Protein AF-A0A1S3KDK9-F1 (afdb_monomer)

Radius of gyration: 18.43 Å; Cα contacts (8 Å, |Δi|>4): 52; chains: 1; bounding box: 44×26×46 Å

Secondary structure (DSSP, 8-state):
--HHHHHHHHTTS-SS----SSHHHHHHHHHHHHS---HHHHHHHHHHHHHHHHHHHHHHHHHHHHHHHHHHHHHHTPPPPHHHHHHHHHHHHHHHHHHHHHHHHHHHHHHHHHT-

InterPro domains:
  IPR010483 Alpha-2-macroglobulin RAP, C-terminal [PF06401] (2-116)
  IPR036744 RAP domain superfamily [G3DSA:1.20.81.10] (17-116)
  IPR036744 RAP domain superfamily [SSF47045] (17-111)
  IPR038003 Alpha-2-macroglobulin receptor-associated protein [PTHR16560] (2-115)

Structure (mmCIF, N/CA/C/O backbone):
data_AF-A0A1S3KDK9-F1
#
_entry.id   AF-A0A1S3KDK9-F1
#
loop_
_atom_site.group_PDB
_atom_site.id
_atom_site.type_symbol
_atom_site.label_atom_id
_atom_site.label_alt_id
_atom_site.label_comp_id
_atom_site.label_asym_id
_atom_site.label_entity_id
_atom_site.label_seq_id
_atom_site.pdbx_PDB_ins_code
_atom_site.Cartn_x
_atom_site.Cartn_y
_atom_site.Cartn_z
_atom_site.occupancy
_atom_site.B_iso_or_equiv
_atom_site.auth_seq_id
_atom_site.auth_comp_id
_atom_site.auth_asym_id
_atom_site.auth_atom_id
_atom_site.pdbx_PDB_model_num
ATOM 1 N N . MET A 1 1 ? -19.703 -9.292 -15.928 1.00 48.03 1 MET A N 1
ATOM 2 C CA . MET A 1 1 ? -18.473 -8.524 -16.222 1.00 48.03 1 MET A CA 1
ATOM 3 C C . MET A 1 1 ? -18.891 -7.092 -15.991 1.00 48.03 1 MET A C 1
ATOM 5 O O . MET A 1 1 ? -19.430 -6.489 -16.900 1.00 48.03 1 MET A O 1
ATOM 9 N N . ASP A 1 2 ? -18.791 -6.595 -14.761 1.00 46.56 2 ASP A N 1
ATOM 10 C CA . ASP A 1 2 ? -19.450 -5.331 -14.393 1.00 46.56 2 ASP A CA 1
ATOM 11 C C . ASP A 1 2 ? -18.479 -4.420 -13.635 1.00 46.56 2 ASP A C 1
ATOM 13 O O . ASP A 1 2 ? -18.833 -3.769 -12.658 1.00 46.56 2 ASP A O 1
ATOM 17 N N . TYR A 1 3 ? -17.230 -4.369 -14.103 1.00 46.38 3 TYR A N 1
ATOM 18 C CA . TYR A 1 3 ? -16.252 -3.378 -13.644 1.00 46.38 3 TYR A CA 1
ATOM 19 C C . TYR A 1 3 ? -16.609 -1.959 -14.126 1.00 46.38 3 TYR A C 1
ATOM 21 O O . TYR A 1 3 ? -16.249 -0.983 -13.480 1.00 46.38 3 TYR A O 1
ATOM 29 N N . GLU A 1 4 ? -17.401 -1.839 -15.197 1.00 50.84 4 GLU A N 1
ATOM 30 C CA . GLU A 1 4 ? -17.838 -0.552 -15.763 1.00 50.84 4 GLU A CA 1
ATOM 31 C C . GLU A 1 4 ? -18.883 0.164 -14.886 1.00 50.84 4 GLU A C 1
ATOM 33 O O . GLU A 1 4 ? -18.943 1.392 -14.845 1.00 50.84 4 GLU A O 1
ATOM 38 N N . ARG A 1 5 ? -19.685 -0.588 -14.115 1.00 53.75 5 ARG A N 1
ATOM 39 C CA . ARG A 1 5 ? -20.649 -0.008 -13.161 1.00 53.75 5 ARG A CA 1
ATOM 40 C C . ARG A 1 5 ? -19.967 0.618 -11.948 1.00 53.75 5 ARG A C 1
ATOM 42 O O . ARG A 1 5 ? -20.456 1.623 -11.432 1.00 53.75 5 ARG A O 1
ATOM 49 N N . LEU A 1 6 ? -18.842 0.044 -11.523 1.00 50.72 6 LEU A N 1
ATOM 50 C CA . LEU A 1 6 ? -18.048 0.566 -10.413 1.00 50.72 6 LEU A CA 1
ATOM 51 C C . LEU A 1 6 ? -17.399 1.909 -10.790 1.00 50.72 6 LEU A C 1
ATOM 53 O O . LEU A 1 6 ? -17.361 2.834 -9.982 1.00 50.72 6 LEU A O 1
ATOM 57 N N . GLU A 1 7 ? -16.994 2.054 -12.055 1.00 53.84 7 GLU A N 1
ATOM 58 C CA . GLU A 1 7 ? -16.401 3.286 -12.584 1.00 53.84 7 GLU A CA 1
ATOM 59 C C . GLU A 1 7 ? -17.423 4.434 -12.702 1.00 53.84 7 GLU A C 1
ATOM 61 O O . GLU A 1 7 ? -17.098 5.600 -12.471 1.00 53.84 7 GLU A O 1
ATOM 66 N N . PHE A 1 8 ? -18.693 4.120 -12.984 1.00 50.25 8 PHE A N 1
ATOM 67 C CA . PHE A 1 8 ? -19.753 5.128 -13.089 1.00 50.25 8 PHE A CA 1
ATOM 68 C C . PHE A 1 8 ? -20.239 5.645 -11.724 1.00 50.25 8 PHE A C 1
ATOM 70 O O . PHE A 1 8 ? -20.573 6.824 -11.596 1.00 50.25 8 PHE A O 1
ATOM 77 N N . LEU A 1 9 ? -20.242 4.798 -10.687 1.00 48.16 9 LEU A N 1
ATOM 78 C CA . LEU A 1 9 ? -20.563 5.219 -9.317 1.00 48.16 9 LEU A CA 1
ATOM 79 C C . LEU A 1 9 ? -19.449 6.075 -8.701 1.00 48.16 9 LEU A C 1
ATOM 81 O O . LEU A 1 9 ? -19.751 7.057 -8.022 1.00 48.16 9 LEU A O 1
ATOM 85 N N . ALA A 1 10 ? -18.182 5.782 -9.012 1.00 49.75 10 ALA A N 1
ATOM 86 C CA . ALA A 1 10 ? -17.051 6.619 -8.608 1.00 49.75 10 ALA A CA 1
ATOM 87 C C . ALA A 1 10 ? -17.132 8.040 -9.198 1.00 49.75 10 ALA A C 1
ATOM 89 O O . ALA A 1 10 ? -16.717 9.009 -8.568 1.00 49.75 10 ALA A O 1
ATOM 90 N N . LYS A 1 11 ? -17.727 8.188 -10.388 1.00 52.97 11 LYS A N 1
ATOM 91 C CA . LYS A 1 11 ? -17.841 9.469 -11.101 1.00 52.97 11 LYS A CA 1
ATOM 92 C C . LYS A 1 11 ? -18.972 10.380 -10.605 1.00 52.97 11 LYS A C 1
ATOM 94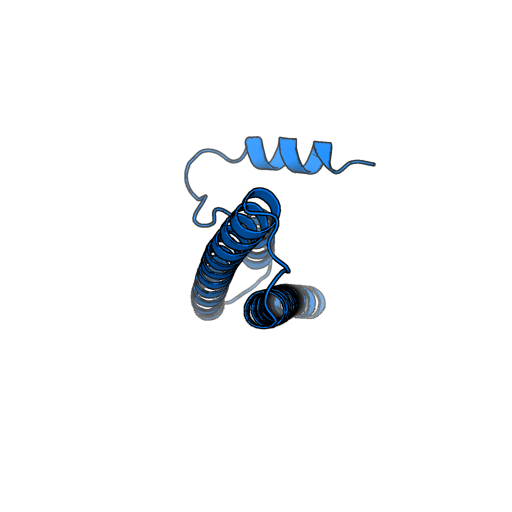 O O . LYS A 1 11 ? -19.118 11.487 -11.118 1.00 52.97 11 LYS A O 1
ATOM 99 N N . LYS A 1 12 ? -19.783 9.930 -9.637 1.00 45.16 12 LYS A N 1
ATOM 100 C CA . LYS A 1 12 ? -20.945 10.667 -9.108 1.00 45.16 12 LYS A CA 1
ATOM 101 C C . LYS A 1 12 ? -20.866 10.918 -7.597 1.00 45.16 12 LYS A C 1
ATOM 103 O O . LYS A 1 12 ? -21.900 11.062 -6.948 1.00 45.16 12 LYS A O 1
ATOM 108 N N . VAL A 1 13 ? -19.661 10.984 -7.036 1.00 49.81 13 VAL A N 1
ATOM 109 C CA . VAL A 1 13 ? -19.455 11.561 -5.702 1.00 49.81 13 VAL A CA 1
ATOM 110 C C . VAL A 1 13 ? -19.134 13.044 -5.903 1.00 49.81 13 VAL A C 1
ATOM 112 O O . VAL A 1 13 ? -18.182 13.347 -6.623 1.00 49.81 13 VAL A O 1
ATOM 115 N N . PRO A 1 14 ? -19.949 13.974 -5.373 1.00 46.44 14 PRO A N 1
ATOM 116 C CA . PRO A 1 14 ? -19.694 15.397 -5.525 1.00 46.44 14 PRO A CA 1
ATOM 117 C C . PRO A 1 14 ? -18.327 15.748 -4.934 1.00 46.44 14 PRO A C 1
ATOM 119 O O . PRO A 1 14 ? -18.019 15.418 -3.790 1.00 46.44 14 PRO A O 1
ATOM 122 N N . ASP A 1 15 ? -17.532 16.385 -5.786 1.00 47.00 15 ASP A N 1
ATOM 123 C CA . ASP A 1 15 ? -16.356 17.209 -5.524 1.00 47.00 15 ASP A CA 1
ATOM 124 C C . ASP A 1 15 ? -16.309 17.717 -4.065 1.00 47.00 15 ASP A C 1
ATOM 126 O O . ASP A 1 15 ? -17.066 18.607 -3.677 1.00 47.00 15 ASP A O 1
ATOM 130 N N . GLY A 1 16 ? -15.485 17.085 -3.221 1.00 44.31 16 GLY A N 1
ATOM 131 C CA . GLY A 1 16 ? -15.371 17.467 -1.807 1.00 44.31 16 GLY A CA 1
ATOM 132 C C . GLY A 1 16 ? -14.514 16.564 -0.913 1.00 44.31 16 GLY A C 1
ATOM 133 O O . GLY A 1 16 ? -13.928 17.056 0.045 1.00 44.31 16 GLY A O 1
ATOM 134 N N . GLU A 1 17 ? -14.368 15.269 -1.215 1.00 47.12 17 GLU A N 1
ATOM 135 C CA . GLU A 1 17 ? -13.587 14.341 -0.370 1.00 47.12 17 GLU A CA 1
ATOM 136 C C . GLU A 1 17 ? -12.743 13.329 -1.173 1.00 47.12 17 GLU A C 1
ATOM 138 O O . GLU A 1 17 ? -12.469 12.233 -0.687 1.00 47.12 17 GLU A O 1
ATOM 143 N N . THR A 1 18 ? -12.248 13.654 -2.375 1.00 48.84 18 THR A N 1
ATOM 144 C CA . THR A 1 18 ? -11.199 12.817 -2.996 1.00 48.84 18 THR A CA 1
ATOM 145 C C . THR A 1 18 ? -9.862 13.068 -2.287 1.00 48.84 18 THR A C 1
ATOM 147 O O . THR A 1 18 ? -8.920 13.606 -2.865 1.00 48.84 18 THR A O 1
ATOM 150 N N . LYS A 1 19 ? -9.778 12.717 -0.995 1.00 56.53 19 LYS A N 1
ATOM 151 C CA . LYS A 1 19 ? -8.525 12.711 -0.224 1.00 56.53 19 LYS A CA 1
ATOM 152 C C . LYS A 1 19 ? -7.519 11.716 -0.807 1.00 56.53 19 LYS A C 1
ATOM 154 O O . LYS A 1 19 ? -6.330 11.856 -0.540 1.00 56.53 19 LYS A O 1
ATOM 159 N N . PHE A 1 20 ? -8.000 10.751 -1.597 1.00 63.59 20 PHE A N 1
ATOM 160 C CA . PHE A 1 20 ? -7.197 9.699 -2.197 1.00 63.59 20 PHE A CA 1
ATOM 161 C C . PHE A 1 20 ? -7.394 9.625 -3.716 1.00 63.59 20 PHE A C 1
ATOM 163 O O . PHE A 1 20 ? -8.518 9.700 -4.211 1.00 63.59 20 PHE A O 1
ATOM 170 N N . THR A 1 21 ? -6.290 9.464 -4.446 1.00 64.88 21 THR A N 1
ATOM 171 C CA . THR A 1 21 ? -6.238 9.340 -5.915 1.00 64.88 21 THR A CA 1
ATOM 172 C C . THR A 1 21 ? -6.554 7.913 -6.368 1.00 64.88 21 THR A C 1
ATOM 174 O O . THR A 1 21 ? -7.030 7.701 -7.480 1.00 64.88 21 THR A O 1
ATOM 177 N N . GLU A 1 22 ? -6.297 6.924 -5.508 1.00 71.12 22 GLU A N 1
ATOM 178 C CA . GLU A 1 22 ? -6.528 5.516 -5.824 1.00 71.12 22 GLU A CA 1
ATOM 179 C C . GLU A 1 22 ? -7.944 5.067 -5.430 1.00 71.12 22 GLU A C 1
ATOM 181 O O . GLU A 1 22 ? -8.296 5.110 -4.245 1.00 71.12 22 GLU A O 1
ATOM 186 N N . PRO A 1 23 ? -8.750 4.554 -6.382 1.00 73.88 23 PRO A N 1
ATOM 187 C CA . PRO A 1 23 ? -10.150 4.205 -6.139 1.00 73.88 23 PRO A CA 1
ATOM 188 C C . PRO A 1 23 ? -10.310 3.122 -5.065 1.00 73.88 23 PRO A C 1
ATOM 190 O O . PRO A 1 23 ? -11.268 3.149 -4.301 1.00 73.88 23 PRO A O 1
ATOM 193 N N . LYS A 1 24 ? -9.336 2.211 -4.936 1.00 72.69 24 LYS A N 1
ATOM 194 C CA . LYS A 1 24 ? -9.338 1.164 -3.899 1.00 72.69 24 LYS A CA 1
ATOM 195 C C . LYS A 1 24 ? -9.138 1.715 -2.487 1.00 72.69 24 LYS A C 1
ATOM 197 O O . LYS A 1 24 ? -9.709 1.199 -1.535 1.00 72.69 24 LYS A O 1
ATOM 202 N N . VAL A 1 25 ? -8.318 2.757 -2.346 1.00 78.31 25 VAL A N 1
ATOM 203 C CA . VAL A 1 25 ? -8.059 3.422 -1.056 1.00 78.31 25 VAL A CA 1
ATOM 204 C C . VAL A 1 25 ? -9.291 4.209 -0.628 1.00 78.31 25 VAL A C 1
ATOM 206 O O . VAL A 1 25 ? -9.682 4.174 0.535 1.00 78.31 25 VAL A O 1
ATOM 209 N N . HIS A 1 26 ? -9.940 4.858 -1.593 1.00 77.81 26 HIS A N 1
ATOM 210 C CA . HIS A 1 26 ? -11.203 5.543 -1.375 1.00 77.81 26 HIS A CA 1
ATOM 211 C C . HIS A 1 26 ? -12.329 4.574 -0.975 1.00 77.81 26 HIS A C 1
ATOM 213 O O . HIS A 1 26 ? -13.062 4.854 -0.032 1.00 77.81 26 HIS A O 1
ATOM 219 N N . GLU A 1 27 ? -12.442 3.414 -1.630 1.00 80.56 27 GLU A N 1
ATOM 220 C CA . GLU A 1 27 ? -13.430 2.385 -1.274 1.00 80.56 27 GLU A CA 1
ATOM 221 C C . GLU A 1 27 ? -13.241 1.884 0.167 1.00 80.56 27 GLU A C 1
ATOM 223 O O . GLU A 1 27 ? -14.197 1.890 0.942 1.00 80.56 27 GLU A O 1
ATOM 228 N N . LEU A 1 28 ? -12.002 1.568 0.567 1.00 81.69 28 LEU A N 1
ATOM 229 C CA . LEU A 1 28 ? -11.667 1.224 1.956 1.00 81.69 28 LEU A CA 1
ATOM 230 C C . LEU A 1 28 ? -12.079 2.324 2.941 1.00 81.69 28 LEU A C 1
ATOM 232 O O . LEU A 1 28 ? -12.624 2.034 4.002 1.00 81.69 28 LEU A O 1
ATOM 236 N N . TRP A 1 29 ? -11.825 3.590 2.606 1.00 83.44 29 TRP A N 1
ATOM 237 C CA . TRP A 1 29 ? -12.199 4.718 3.457 1.00 83.44 29 TRP A CA 1
ATOM 238 C C . TRP A 1 29 ? -13.715 4.848 3.614 1.00 83.44 29 TRP A C 1
ATOM 240 O O . TRP A 1 29 ? -14.210 5.045 4.722 1.00 83.44 29 TRP A O 1
ATOM 250 N N . MET A 1 30 ? -14.464 4.693 2.521 1.00 81.56 30 MET A N 1
ATOM 251 C CA . MET A 1 30 ? -15.925 4.710 2.561 1.00 81.56 30 MET A CA 1
ATOM 252 C C . MET A 1 30 ? -16.476 3.567 3.413 1.00 81.56 30 MET A C 1
ATOM 254 O O . MET A 1 30 ? -17.372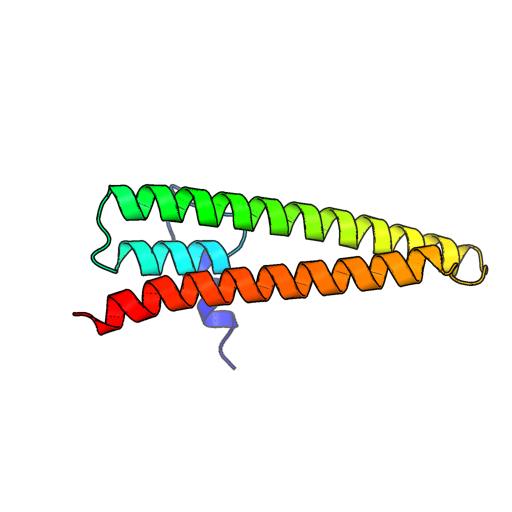 3.800 4.220 1.00 81.56 30 MET A O 1
ATOM 258 N N . GLN A 1 31 ? -15.927 2.358 3.271 1.00 81.50 31 GLN A N 1
ATOM 259 C CA . GLN A 1 31 ? -16.314 1.219 4.101 1.00 81.50 31 GLN A CA 1
ATOM 260 C C . GLN A 1 31 ? -15.970 1.453 5.576 1.00 81.50 31 GLN A C 1
ATOM 262 O O . GLN A 1 31 ? -16.805 1.207 6.436 1.00 81.50 31 GLN A O 1
ATOM 267 N N . ALA A 1 32 ? -14.788 1.996 5.880 1.00 81.38 32 ALA A N 1
ATOM 268 C CA . ALA A 1 32 ? -14.419 2.355 7.245 1.00 81.38 32 ALA A CA 1
ATOM 269 C C . ALA A 1 32 ? -15.363 3.413 7.841 1.00 81.38 32 ALA A C 1
ATOM 271 O O . ALA A 1 32 ? -15.783 3.268 8.977 1.00 81.38 32 ALA A O 1
ATOM 272 N N . LYS A 1 33 ? -15.790 4.429 7.079 1.00 79.69 33 LYS A N 1
ATOM 273 C CA . LYS A 1 33 ? -16.795 5.406 7.551 1.00 79.69 33 LYS A CA 1
ATOM 274 C C . LYS A 1 33 ? -18.185 4.794 7.794 1.00 79.69 33 LYS A C 1
ATOM 276 O O . LYS A 1 33 ? -18.981 5.405 8.498 1.00 79.69 33 LYS A O 1
ATOM 281 N N . GLN A 1 34 ? -18.501 3.649 7.183 1.00 78.19 34 GLN A N 1
ATOM 282 C CA . GLN A 1 34 ? -19.771 2.933 7.380 1.00 78.19 34 GLN A CA 1
ATOM 283 C C . GLN A 1 34 ? -19.739 1.948 8.551 1.00 78.19 34 GLN A C 1
ATOM 285 O O . GLN A 1 34 ? -20.795 1.523 9.009 1.00 78.19 34 GLN A O 1
ATOM 290 N N . VAL A 1 35 ? -18.551 1.566 9.012 1.00 79.06 35 VAL A N 1
ATOM 291 C CA . VAL A 1 35 ? -18.365 0.727 10.196 1.00 79.06 35 VAL A CA 1
ATOM 292 C C . VAL A 1 35 ? -18.291 1.625 11.436 1.00 79.06 35 VAL A C 1
ATOM 294 O O . VAL A 1 35 ? -17.772 2.737 11.353 1.00 79.06 35 VAL A O 1
ATOM 297 N N . ASP A 1 36 ? -18.779 1.150 12.586 1.00 75.56 36 ASP A N 1
ATOM 298 C CA . ASP A 1 36 ? -18.703 1.834 13.890 1.00 75.56 36 ASP A CA 1
ATOM 299 C C . ASP A 1 36 ? -17.257 1.924 14.432 1.00 75.56 36 ASP A C 1
ATOM 301 O O . ASP A 1 36 ? -16.916 1.396 15.492 1.00 75.56 36 ASP A O 1
ATOM 305 N N . PHE A 1 37 ? -16.363 2.587 13.697 1.00 78.25 37 PHE A N 1
ATOM 306 C CA . PHE A 1 37 ? -15.045 2.956 14.199 1.00 78.25 37 PHE A CA 1
ATOM 307 C C . PHE A 1 37 ? -15.141 4.179 15.108 1.00 78.25 37 PHE A C 1
ATOM 309 O O . PHE A 1 37 ? -15.797 5.175 14.796 1.00 78.25 37 PHE A O 1
ATOM 316 N N . SER A 1 38 ? -14.397 4.142 16.211 1.00 83.00 38 SER A N 1
ATOM 317 C CA . SER A 1 38 ? -14.189 5.320 17.050 1.00 83.00 38 SER A CA 1
ATOM 318 C C . SER A 1 38 ? -13.468 6.429 16.269 1.00 83.00 38 SER A C 1
ATOM 320 O O . SER A 1 38 ? -12.649 6.135 15.393 1.00 83.00 38 SER A O 1
ATOM 322 N N . PRO A 1 39 ? -13.683 7.713 16.610 1.00 82.62 39 PRO A N 1
ATOM 323 C CA . PRO A 1 39 ? -13.026 8.831 15.930 1.00 82.62 39 PRO A CA 1
ATOM 324 C C . PRO A 1 39 ? -11.492 8.738 15.972 1.00 82.62 39 PRO A C 1
ATOM 326 O O . PRO A 1 39 ? -10.832 9.087 14.999 1.00 82.62 39 PRO A O 1
ATOM 329 N N . GLU A 1 40 ? -10.920 8.207 17.05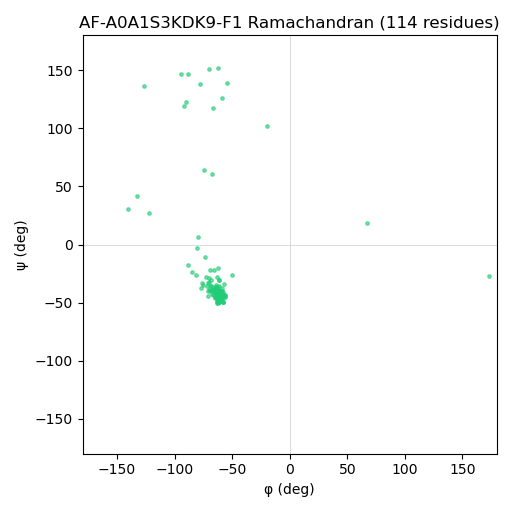5 1.00 84.69 40 GLU A N 1
ATOM 330 C CA . GLU A 1 40 ? -9.477 7.955 17.172 1.00 84.69 40 GLU A CA 1
ATOM 331 C C . GLU A 1 40 ? -8.990 6.867 16.196 1.00 84.69 40 GLU A C 1
ATOM 333 O O . GLU A 1 40 ? -7.933 7.010 15.580 1.00 84.69 40 GLU A O 1
ATOM 338 N N . GLU A 1 41 ? -9.780 5.804 16.000 1.00 82.88 41 GLU A N 1
ATOM 339 C CA . GLU A 1 41 ? -9.461 4.735 15.046 1.00 82.88 41 GLU A CA 1
ATOM 340 C C . GLU A 1 41 ? -9.586 5.224 13.598 1.00 82.88 41 GLU A C 1
ATOM 342 O O . GLU A 1 41 ? -8.742 4.884 12.771 1.00 82.88 41 GLU A O 1
ATOM 347 N N . LEU A 1 42 ? -10.578 6.069 13.291 1.00 83.69 42 LEU A N 1
ATOM 348 C CA . LEU A 1 42 ? -10.727 6.685 11.967 1.00 83.69 42 LEU A CA 1
ATOM 349 C C . LEU A 1 42 ? -9.536 7.577 11.608 1.00 83.69 42 LEU A C 1
ATOM 351 O O . LEU A 1 42 ? -9.081 7.537 10.467 1.00 83.69 42 LEU A O 1
ATOM 355 N N . VAL A 1 43 ? -9.001 8.346 12.562 1.00 85.19 43 VAL A N 1
ATOM 356 C CA . VAL A 1 43 ? -7.800 9.170 12.337 1.00 85.19 43 VAL A CA 1
ATOM 357 C C . VAL A 1 43 ? -6.581 8.287 12.063 1.00 85.19 43 VAL A C 1
ATOM 359 O O . VAL A 1 43 ? -5.867 8.517 11.087 1.00 85.19 43 VAL A O 1
ATOM 362 N N . ALA A 1 44 ? -6.377 7.232 12.859 1.00 85.56 44 ALA A N 1
ATOM 363 C CA . ALA A 1 44 ? -5.294 6.277 12.625 1.00 85.56 44 ALA A CA 1
ATOM 364 C C . ALA A 1 44 ? -5.433 5.567 11.264 1.00 85.56 44 ALA A C 1
ATOM 366 O O . ALA A 1 44 ? -4.446 5.370 10.552 1.00 85.56 44 ALA A O 1
ATOM 367 N N . PHE A 1 45 ? -6.661 5.216 10.873 1.00 84.31 45 PHE A N 1
ATOM 368 C CA . PHE A 1 45 ? -6.952 4.587 9.588 1.00 84.31 45 PHE A CA 1
ATOM 369 C C . PHE A 1 45 ? -6.731 5.551 8.413 1.00 84.31 45 PHE A C 1
ATOM 371 O O . PHE A 1 45 ? -6.161 5.153 7.398 1.00 84.31 45 PHE A O 1
ATOM 378 N N . GLU A 1 46 ? -7.098 6.829 8.560 1.00 84.44 46 GLU A N 1
ATOM 379 C CA . GLU A 1 46 ? -6.809 7.876 7.573 1.00 84.44 46 GLU A CA 1
ATOM 380 C C . GLU A 1 46 ? -5.295 8.019 7.344 1.00 84.44 46 GLU A C 1
ATOM 382 O O . GLU A 1 46 ? -4.840 8.054 6.196 1.00 84.44 46 GLU A O 1
ATOM 387 N N . GLU A 1 47 ? -4.494 8.045 8.415 1.00 86.38 47 GLU A N 1
ATOM 388 C CA . GLU A 1 47 ? -3.033 8.097 8.303 1.00 86.38 47 GLU A CA 1
ATOM 389 C C . GLU A 1 47 ? -2.452 6.847 7.627 1.00 86.38 47 GLU A C 1
ATOM 391 O O . GLU A 1 47 ? -1.578 6.961 6.759 1.00 86.38 47 GLU A O 1
ATOM 396 N N . GLU A 1 48 ? -2.953 5.650 7.955 1.00 85.69 48 GLU A N 1
ATOM 397 C CA . GLU A 1 48 ? -2.538 4.411 7.288 1.00 85.69 48 GLU A CA 1
ATOM 398 C C . GLU A 1 48 ? -2.863 4.424 5.786 1.00 85.69 48 GLU A C 1
ATOM 400 O O . GLU A 1 48 ? -2.007 4.055 4.972 1.00 85.69 48 GLU A O 1
ATOM 405 N N . LEU A 1 49 ? -4.054 4.890 5.397 1.00 84.31 49 LEU A N 1
ATOM 406 C CA . LEU A 1 49 ? -4.449 5.035 3.993 1.00 84.31 49 LEU A CA 1
ATOM 407 C C . LEU A 1 49 ? -3.570 6.054 3.261 1.00 84.31 49 LEU A C 1
ATOM 409 O O . LEU A 1 49 ? -3.134 5.802 2.136 1.00 84.31 49 LEU A O 1
ATOM 413 N N . ARG A 1 50 ? -3.221 7.168 3.910 1.00 84.38 50 ARG A N 1
ATOM 414 C CA . ARG A 1 50 ? -2.312 8.177 3.347 1.00 84.38 50 ARG A CA 1
ATOM 415 C C . ARG A 1 50 ? -0.898 7.630 3.155 1.00 84.38 50 ARG A C 1
ATOM 417 O O . ARG A 1 50 ? -0.265 7.874 2.126 1.00 84.38 50 ARG A O 1
ATOM 424 N N . HIS A 1 51 ? -0.399 6.842 4.106 1.00 85.38 51 HIS A N 1
ATOM 425 C CA . HIS A 1 51 ? 0.861 6.115 3.950 1.00 85.38 51 HIS A CA 1
ATOM 426 C C . HIS A 1 51 ? 0.799 5.078 2.826 1.00 85.38 51 HIS A C 1
ATOM 428 O O . HIS A 1 51 ? 1.788 4.872 2.115 1.00 85.38 51 HIS A O 1
ATOM 434 N N . PHE A 1 52 ? -0.342 4.415 2.661 1.00 83.31 52 PHE A N 1
ATOM 435 C CA . PHE A 1 52 ? -0.556 3.445 1.600 1.00 83.31 52 PHE A CA 1
ATOM 436 C C . PHE A 1 52 ? -0.562 4.101 0.212 1.00 83.31 52 PHE A C 1
ATOM 438 O O . PHE A 1 52 ? 0.141 3.631 -0.684 1.00 83.31 52 PHE A O 1
ATOM 445 N N . GLU A 1 53 ? -1.234 5.242 0.060 1.00 82.19 53 GLU A N 1
ATOM 446 C CA . GLU A 1 53 ? -1.193 6.045 -1.163 1.00 82.19 53 GLU A CA 1
ATOM 447 C C . GLU A 1 53 ? 0.227 6.525 -1.488 1.00 82.19 53 GLU A C 1
ATOM 449 O O . GLU A 1 53 ? 0.694 6.381 -2.618 1.00 82.19 53 GLU A O 1
ATOM 454 N N . HIS A 1 54 ? 0.967 7.030 -0.496 1.00 84.75 54 HIS A N 1
ATOM 455 C CA . HIS A 1 54 ? 2.352 7.447 -0.715 1.00 84.75 54 HIS A CA 1
ATOM 456 C C . HIS A 1 54 ? 3.215 6.273 -1.209 1.00 84.75 54 HIS A C 1
ATOM 458 O O . HIS A 1 54 ? 4.032 6.430 -2.120 1.00 84.75 54 HIS A O 1
ATOM 464 N N . LYS A 1 55 ? 3.022 5.071 -0.647 1.00 84.88 55 LYS A N 1
ATOM 465 C CA . LYS A 1 55 ? 3.706 3.853 -1.111 1.00 84.88 55 LYS A CA 1
ATOM 466 C C . LYS A 1 55 ? 3.332 3.487 -2.547 1.00 84.88 55 LYS A C 1
ATOM 468 O O . LYS A 1 55 ? 4.228 3.096 -3.291 1.00 84.88 55 LYS A O 1
ATOM 473 N N . LEU A 1 56 ? 2.061 3.618 -2.930 1.00 82.12 56 LEU A N 1
ATOM 474 C CA . LEU A 1 56 ? 1.589 3.390 -4.301 1.00 82.12 56 LEU A CA 1
ATOM 475 C C . LEU A 1 56 ? 2.232 4.368 -5.278 1.00 82.12 56 LEU A C 1
ATOM 477 O O . LEU A 1 56 ? 2.796 3.938 -6.279 1.00 82.12 56 LEU A O 1
ATOM 481 N N . LYS A 1 57 ? 2.238 5.661 -4.947 1.00 84.31 57 LYS A N 1
ATOM 482 C CA . LYS A 1 57 ? 2.889 6.687 -5.763 1.00 84.31 57 LYS A CA 1
ATOM 483 C C . LYS A 1 57 ? 4.374 6.386 -5.952 1.00 84.31 57 LYS A C 1
ATOM 485 O O . LYS A 1 57 ? 4.846 6.295 -7.077 1.00 84.31 57 LYS A O 1
ATOM 490 N N . LYS A 1 58 ? 5.083 6.097 -4.857 1.00 86.31 58 LYS A N 1
ATOM 491 C CA . LYS A 1 58 ? 6.504 5.726 -4.897 1.00 86.31 58 LYS A CA 1
ATOM 492 C C . LYS A 1 58 ? 6.767 4.474 -5.741 1.00 86.31 58 LYS A C 1
ATOM 494 O O . LYS A 1 58 ? 7.792 4.390 -6.410 1.00 86.31 58 LYS A O 1
ATOM 499 N N . HIS A 1 59 ? 5.869 3.490 -5.697 1.00 85.06 59 HIS A N 1
ATOM 500 C CA . HIS A 1 59 ? 5.956 2.287 -6.527 1.00 85.06 59 HIS A CA 1
ATOM 501 C C . HIS A 1 59 ? 5.699 2.588 -8.006 1.00 85.06 59 HIS A C 1
ATOM 503 O O . HIS A 1 59 ? 6.430 2.076 -8.850 1.00 85.06 59 HIS A O 1
ATOM 509 N N . ALA A 1 60 ? 4.733 3.451 -8.319 1.00 83.62 60 ALA A N 1
ATOM 510 C CA . ALA A 1 60 ? 4.459 3.894 -9.681 1.00 83.62 60 ALA A CA 1
ATOM 511 C C . ALA A 1 60 ? 5.647 4.663 -10.277 1.00 83.62 60 ALA A C 1
ATOM 513 O O . ALA A 1 60 ? 6.070 4.345 -11.385 1.00 83.62 60 ALA A O 1
ATOM 514 N N . ASP A 1 61 ? 6.238 5.597 -9.524 1.00 86.69 61 ASP A N 1
ATOM 515 C CA . ASP A 1 61 ? 7.457 6.307 -9.930 1.00 86.69 61 ASP A CA 1
ATOM 516 C C . ASP A 1 61 ? 8.606 5.318 -10.198 1.00 86.69 61 ASP A C 1
ATOM 518 O O . ASP A 1 61 ? 9.187 5.318 -11.281 1.00 86.69 61 ASP A O 1
ATOM 522 N N . MET A 1 62 ? 8.861 4.384 -9.274 1.00 83.19 62 MET A N 1
ATOM 523 C CA . MET A 1 62 ? 9.916 3.374 -9.431 1.00 83.19 62 MET A CA 1
ATOM 524 C C . MET A 1 62 ? 9.663 2.421 -10.615 1.00 83.19 62 MET A C 1
ATOM 526 O O . MET A 1 62 ? 10.606 2.016 -11.298 1.00 83.19 62 MET A O 1
ATOM 530 N N . THR A 1 63 ? 8.399 2.064 -10.871 1.00 84.69 63 THR A N 1
ATOM 531 C CA . THR A 1 63 ? 7.989 1.257 -12.033 1.00 84.69 63 THR A CA 1
ATOM 532 C C . THR A 1 63 ? 8.254 2.013 -13.326 1.00 84.69 63 THR A C 1
ATOM 534 O O . THR A 1 63 ? 8.824 1.452 -14.257 1.00 84.69 63 THR A O 1
ATOM 537 N N . LYS A 1 64 ? 7.892 3.295 -13.366 1.00 88.50 64 LYS A N 1
ATOM 538 C CA . LYS A 1 64 ? 8.093 4.152 -14.528 1.00 88.50 64 LYS A CA 1
ATOM 539 C C . LYS A 1 64 ? 9.580 4.313 -14.845 1.00 88.50 64 LYS A C 1
ATOM 541 O O . LYS A 1 64 ? 9.978 4.109 -15.988 1.00 88.50 64 LYS A O 1
ATOM 546 N N . GLU A 1 65 ? 10.411 4.584 -13.836 1.00 85.94 65 GLU A N 1
ATOM 547 C CA . GLU A 1 65 ? 11.871 4.648 -13.996 1.00 85.94 65 GLU A CA 1
ATOM 548 C C . GLU A 1 65 ? 12.444 3.329 -14.536 1.00 85.94 65 GLU A C 1
ATOM 550 O O . GLU A 1 65 ? 13.325 3.324 -15.403 1.00 85.94 65 GLU A O 1
ATOM 555 N N . PHE A 1 66 ? 11.930 2.196 -14.049 1.00 86.50 66 PHE A N 1
ATOM 556 C CA . PHE A 1 66 ? 12.300 0.873 -14.541 1.00 86.50 66 PHE A CA 1
ATOM 557 C C . PHE A 1 66 ? 11.909 0.682 -16.013 1.00 86.50 66 PHE A C 1
ATOM 559 O O . PHE A 1 66 ? 12.752 0.283 -16.816 1.00 86.50 66 PHE A O 1
ATOM 566 N N . GLU A 1 67 ? 10.670 0.999 -16.390 1.00 86.12 67 GLU A N 1
ATOM 567 C CA . GLU A 1 67 ? 10.188 0.882 -17.769 1.00 86.12 67 GLU A CA 1
ATOM 568 C C . GLU A 1 67 ? 10.971 1.777 -18.732 1.00 86.12 67 GLU A C 1
ATOM 570 O O . GLU A 1 67 ? 11.352 1.324 -19.813 1.00 86.12 67 GLU A O 1
ATOM 575 N N . GLU A 1 68 ? 11.257 3.023 -18.345 1.00 87.94 68 GLU A N 1
ATOM 576 C CA . GLU A 1 68 ? 12.081 3.941 -19.137 1.00 87.94 68 GLU A CA 1
ATOM 577 C C . GLU A 1 68 ? 13.490 3.376 -19.345 1.00 87.94 68 GLU A C 1
ATOM 579 O O . GLU A 1 68 ? 13.982 3.339 -20.475 1.00 87.94 68 GLU A O 1
ATOM 584 N N . THR A 1 69 ? 14.095 2.838 -18.284 1.00 85.31 69 THR A N 1
ATOM 585 C CA . THR A 1 69 ? 15.413 2.196 -18.340 1.00 85.31 69 THR A CA 1
ATOM 586 C C . THR A 1 69 ? 15.402 0.981 -19.275 1.00 85.31 69 THR A C 1
ATOM 588 O O . THR A 1 69 ? 16.244 0.875 -20.167 1.00 85.31 69 THR A O 1
ATOM 591 N N . VAL A 1 70 ? 14.428 0.073 -19.131 1.00 85.81 70 VAL A N 1
ATOM 592 C CA . VAL A 1 70 ? 14.262 -1.106 -20.005 1.00 85.81 70 VAL A CA 1
ATOM 593 C C . VAL A 1 70 ? 14.091 -0.685 -21.464 1.00 85.81 70 VAL A C 1
ATOM 595 O O . VAL A 1 70 ? 14.687 -1.283 -22.364 1.00 85.81 70 VAL A O 1
ATOM 598 N N . LYS A 1 71 ? 13.278 0.345 -21.710 1.00 87.00 71 LYS A N 1
ATOM 599 C CA . LYS A 1 71 ? 12.994 0.861 -23.050 1.00 87.00 71 LYS A CA 1
ATOM 600 C C . LYS A 1 71 ? 14.239 1.465 -23.696 1.00 87.00 71 LYS A C 1
ATOM 602 O O . LYS A 1 71 ? 14.449 1.236 -24.888 1.00 87.00 71 LYS A O 1
ATOM 607 N N . ASP A 1 72 ? 15.069 2.173 -22.931 1.00 86.88 72 ASP A N 1
ATOM 608 C CA . ASP A 1 72 ? 16.346 2.712 -23.406 1.00 86.88 72 ASP A CA 1
ATOM 609 C C . ASP A 1 72 ? 17.314 1.591 -23.813 1.00 86.88 72 ASP A C 1
ATOM 611 O O . ASP A 1 72 ? 17.788 1.581 -24.949 1.00 86.88 72 ASP A O 1
ATOM 615 N N . TYR A 1 73 ? 17.503 0.5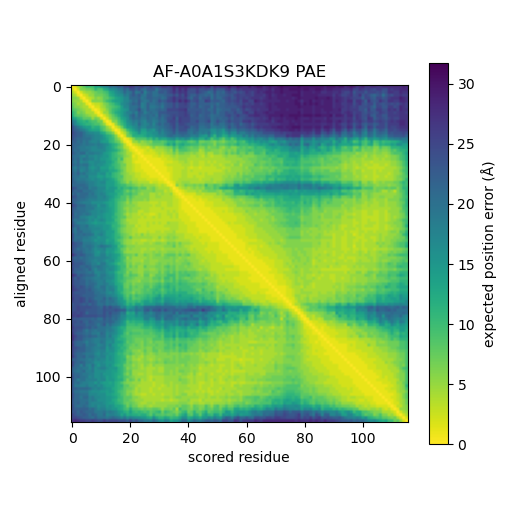68 -22.967 1.00 84.12 73 TYR A N 1
ATOM 616 C CA . TYR A 1 73 ? 18.342 -0.595 -23.300 1.00 84.12 73 TYR A CA 1
ATOM 617 C C . TYR A 1 73 ? 17.852 -1.332 -24.549 1.00 84.12 73 TYR A C 1
ATOM 619 O O . TYR A 1 73 ? 18.643 -1.611 -25.456 1.00 84.12 73 TYR A O 1
ATOM 627 N N . LYS A 1 74 ? 16.537 -1.569 -24.644 1.00 82.75 74 LYS A N 1
ATOM 628 C CA . LYS A 1 74 ? 15.912 -2.214 -25.806 1.00 82.75 74 LYS A CA 1
ATOM 629 C C . LYS A 1 74 ? 16.109 -1.402 -27.089 1.00 82.75 74 LYS A C 1
ATOM 631 O O . LYS A 1 74 ? 16.301 -1.985 -28.152 1.00 82.75 74 LYS A O 1
ATOM 636 N N . LYS A 1 75 ? 16.090 -0.068 -27.001 1.00 84.31 75 LYS A N 1
ATOM 637 C CA . LYS A 1 75 ? 16.344 0.839 -28.132 1.00 84.31 75 LYS A CA 1
ATOM 638 C C . LYS A 1 75 ? 17.830 0.918 -28.498 1.00 84.31 75 LYS A C 1
ATOM 640 O O . LYS A 1 75 ? 18.153 1.037 -29.674 1.00 84.31 75 LYS A O 1
ATOM 645 N N . SER A 1 76 ? 18.720 0.831 -27.510 1.00 81.25 76 SER A N 1
ATOM 646 C CA . SER A 1 76 ? 20.179 0.819 -27.690 1.00 81.25 76 SER A CA 1
ATOM 647 C C . SER A 1 76 ? 20.704 -0.510 -28.260 1.00 81.25 76 SER A C 1
ATOM 649 O O . SER A 1 76 ? 21.871 -0.590 -28.631 1.00 81.25 76 SER A O 1
ATOM 651 N N . GLY A 1 77 ? 19.870 -1.559 -28.316 1.00 77.31 77 GLY A N 1
ATOM 652 C CA . GLY A 1 77 ? 20.264 -2.894 -28.782 1.00 77.31 77 GLY A CA 1
ATOM 653 C C . GLY A 1 77 ? 21.266 -3.596 -27.859 1.00 77.31 77 GLY A C 1
ATOM 654 O O . GLY A 1 77 ? 21.951 -4.519 -28.289 1.00 77.31 77 GLY A O 1
ATOM 655 N N . LYS A 1 7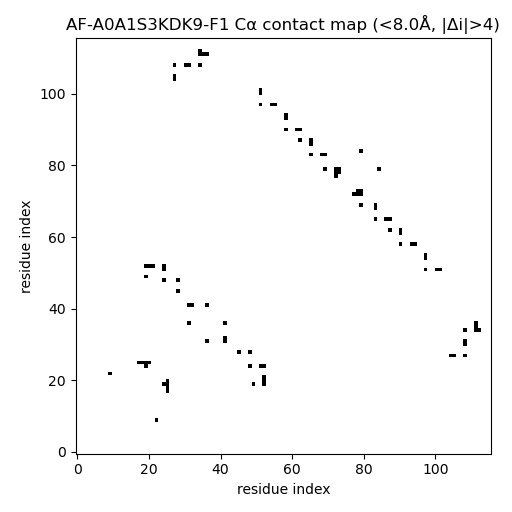8 ? 21.384 -3.135 -26.607 1.00 76.00 78 LYS A N 1
ATOM 656 C CA . LYS A 1 78 ? 22.265 -3.714 -25.587 1.00 76.00 78 LYS A CA 1
ATOM 657 C C . LYS A 1 78 ? 21.482 -4.711 -24.740 1.00 76.00 78 LYS A C 1
ATOM 659 O O . LYS A 1 78 ? 20.301 -4.493 -24.471 1.00 76.00 78 LYS A O 1
ATOM 664 N N . ASP A 1 79 ? 22.159 -5.759 -24.279 1.00 75.75 79 ASP A N 1
ATOM 665 C CA . ASP A 1 79 ? 21.605 -6.683 -23.291 1.00 75.75 79 ASP A CA 1
ATOM 666 C C . ASP A 1 79 ? 21.116 -5.938 -22.047 1.00 75.75 79 ASP A C 1
ATOM 668 O O . ASP A 1 79 ? 21.756 -4.997 -21.563 1.00 75.75 79 ASP A O 1
ATOM 672 N N . ILE A 1 80 ? 19.965 -6.373 -21.531 1.00 75.50 80 ILE A N 1
ATOM 673 C CA . ILE A 1 80 ? 19.385 -5.814 -20.314 1.00 75.50 80 ILE A CA 1
ATOM 674 C C . ILE A 1 80 ? 20.317 -6.179 -19.151 1.00 75.50 80 ILE A C 1
ATOM 676 O O . ILE A 1 80 ? 20.506 -7.361 -18.864 1.00 75.50 80 ILE A O 1
ATOM 680 N N . PRO A 1 81 ? 20.920 -5.200 -18.457 1.00 78.06 81 PRO A N 1
ATOM 681 C CA . PRO A 1 81 ? 21.868 -5.511 -17.402 1.00 78.06 81 PRO A CA 1
ATOM 682 C C . PRO A 1 81 ? 21.155 -6.115 -16.189 1.00 78.06 81 PRO A C 1
ATOM 684 O O . PRO A 1 81 ? 20.042 -5.718 -15.847 1.00 78.06 81 PRO A O 1
ATOM 687 N N . LEU A 1 82 ? 21.858 -6.971 -15.440 1.00 77.75 82 LEU A N 1
ATOM 688 C CA . LEU A 1 82 ? 21.382 -7.591 -14.190 1.00 77.75 82 LEU A CA 1
ATOM 689 C C . LEU A 1 82 ? 20.804 -6.575 -13.176 1.00 77.75 82 LEU A C 1
ATOM 691 O O . LEU A 1 82 ? 19.965 -6.900 -12.340 1.00 77.75 82 LEU A O 1
ATOM 695 N N . LYS A 1 83 ? 21.248 -5.313 -13.235 1.00 78.56 83 LYS A N 1
ATOM 696 C CA . LYS A 1 83 ? 20.725 -4.219 -12.403 1.00 78.56 83 LYS A CA 1
ATOM 697 C C . LYS A 1 83 ? 19.242 -3.932 -12.671 1.00 78.56 83 LYS A C 1
ATOM 699 O O . LYS A 1 83 ? 18.523 -3.623 -11.726 1.00 78.56 83 LYS A O 1
ATOM 704 N N . VAL A 1 84 ? 18.806 -4.042 -13.925 1.00 81.94 84 VAL A N 1
ATOM 705 C CA . VAL A 1 84 ? 17.411 -3.853 -14.339 1.00 81.94 84 VAL A CA 1
ATOM 706 C C . VAL A 1 84 ? 16.570 -5.024 -13.839 1.00 81.94 84 VAL A C 1
ATOM 708 O O . VAL A 1 84 ? 15.558 -4.794 -13.195 1.00 81.94 84 VAL A O 1
ATOM 711 N N . GLU A 1 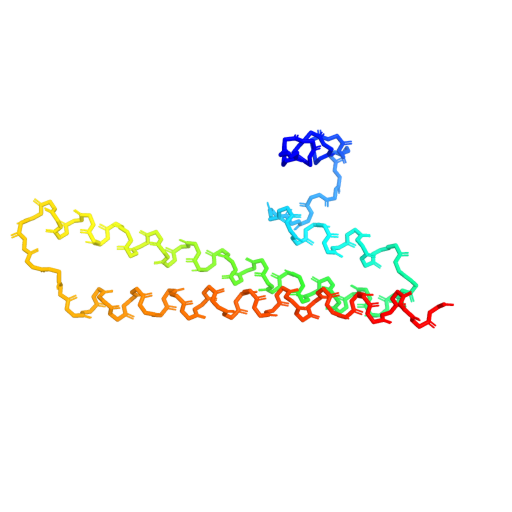85 ? 17.040 -6.265 -13.976 1.00 82.19 85 GLU A N 1
ATOM 712 C CA . GLU A 1 85 ? 16.354 -7.440 -13.414 1.00 82.19 85 GLU A CA 1
ATOM 713 C C . GLU A 1 85 ? 16.153 -7.332 -11.888 1.00 82.19 85 GLU A C 1
ATOM 715 O O . GLU A 1 85 ? 15.050 -7.528 -11.381 1.00 82.19 85 GLU A O 1
ATOM 720 N N . LYS A 1 86 ? 17.176 -6.885 -11.147 1.00 84.50 86 LYS A N 1
ATOM 721 C CA . LYS A 1 86 ? 17.047 -6.593 -9.705 1.00 84.50 86 LYS A CA 1
ATOM 722 C C . LYS A 1 86 ? 16.061 -5.463 -9.394 1.00 84.50 86 LYS A C 1
ATOM 724 O O . LYS A 1 86 ? 15.523 -5.397 -8.289 1.00 84.50 86 LYS A O 1
ATOM 729 N N . MET A 1 87 ? 15.876 -4.526 -10.318 1.00 81.94 87 MET A N 1
ATOM 730 C CA . MET A 1 87 ? 14.932 -3.421 -10.168 1.00 81.94 87 MET A CA 1
ATOM 731 C C . MET A 1 87 ? 13.494 -3.902 -10.414 1.00 81.94 87 MET A C 1
ATOM 733 O O . MET A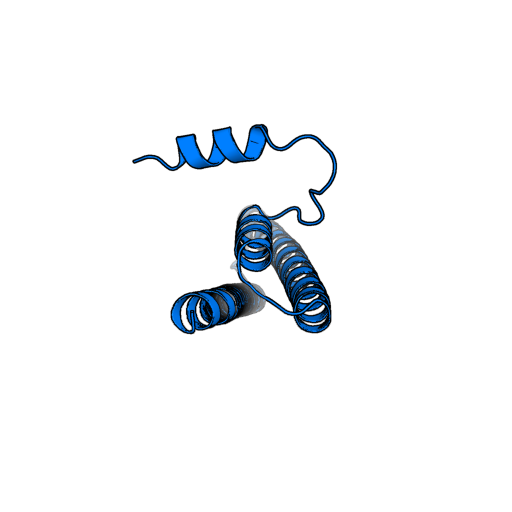 1 87 ? 12.618 -3.530 -9.636 1.00 81.94 87 MET A O 1
ATOM 737 N N . ASP A 1 88 ? 13.276 -4.813 -11.371 1.00 83.81 88 ASP A N 1
ATOM 738 C CA . ASP A 1 88 ? 12.001 -5.526 -11.561 1.00 83.81 88 ASP A CA 1
ATOM 739 C C . ASP A 1 88 ? 11.619 -6.345 -10.324 1.00 83.81 88 ASP A C 1
ATOM 741 O O . ASP A 1 88 ? 10.493 -6.256 -9.837 1.00 83.81 88 ASP A O 1
ATOM 745 N N . GLU A 1 89 ? 12.568 -7.102 -9.764 1.00 87.00 89 GLU A N 1
ATOM 746 C CA . GLU A 1 89 ? 12.337 -7.907 -8.561 1.00 87.00 89 GLU A CA 1
ATOM 747 C C . GLU A 1 89 ? 11.870 -7.034 -7.390 1.00 87.00 89 GLU A C 1
ATOM 749 O O . GLU A 1 89 ? 10.811 -7.282 -6.804 1.00 87.00 89 GLU A O 1
ATOM 754 N N . LYS A 1 90 ? 12.591 -5.936 -7.121 1.00 86.06 90 LYS A N 1
ATOM 755 C CA . LYS A 1 90 ? 12.172 -4.944 -6.123 1.00 86.06 90 LYS A CA 1
ATOM 756 C C . LYS A 1 90 ? 10.779 -4.418 -6.431 1.00 86.06 90 LYS A C 1
ATOM 758 O O . LYS A 1 90 ? 9.957 -4.312 -5.524 1.00 86.06 90 LYS A O 1
ATOM 763 N N . ASN A 1 91 ? 10.497 -4.107 -7.691 1.00 84.56 91 ASN A N 1
ATOM 764 C CA . ASN A 1 91 ? 9.204 -3.590 -8.099 1.00 84.56 91 ASN A CA 1
ATOM 765 C C . ASN A 1 91 ? 8.066 -4.582 -7.812 1.00 84.56 91 ASN A C 1
ATOM 767 O O . ASN A 1 91 ? 7.033 -4.203 -7.254 1.00 84.56 91 ASN A O 1
ATOM 771 N N . ARG A 1 92 ? 8.277 -5.872 -8.090 1.00 88.06 92 ARG A N 1
ATOM 772 C CA . ARG A 1 92 ? 7.333 -6.943 -7.741 1.00 88.06 92 ARG A CA 1
ATOM 773 C C . ARG A 1 92 ? 7.163 -7.090 -6.234 1.00 88.06 92 ARG A C 1
ATOM 775 O O . ARG A 1 92 ? 6.038 -7.273 -5.771 1.00 88.06 92 ARG A O 1
ATOM 782 N N . ASP A 1 93 ? 8.235 -6.999 -5.455 1.00 89.12 93 ASP A N 1
ATOM 783 C CA . ASP A 1 93 ? 8.146 -7.087 -3.996 1.00 89.12 93 ASP A CA 1
ATOM 784 C C . ASP A 1 93 ? 7.403 -5.902 -3.378 1.00 89.12 93 ASP A C 1
ATOM 786 O O . ASP A 1 93 ? 6.602 -6.091 -2.459 1.00 89.12 93 ASP A O 1
ATOM 790 N N . TYR A 1 94 ? 7.593 -4.690 -3.903 1.00 84.75 94 TYR A N 1
ATOM 791 C CA . TYR A 1 94 ? 6.786 -3.537 -3.507 1.00 84.75 94 TYR A CA 1
ATOM 792 C C . TYR A 1 94 ? 5.311 -3.741 -3.863 1.00 84.75 94 TYR A C 1
ATOM 794 O O . TYR A 1 94 ? 4.459 -3.541 -2.998 1.00 84.75 94 TYR A O 1
ATOM 802 N N . ALA A 1 95 ? 4.999 -4.243 -5.061 1.00 84.12 95 ALA A N 1
ATOM 803 C CA . ALA A 1 95 ? 3.626 -4.570 -5.446 1.00 84.12 95 ALA A CA 1
ATOM 804 C C . ALA A 1 95 ? 2.988 -5.625 -4.518 1.00 84.12 95 ALA A C 1
ATOM 806 O O . ALA A 1 95 ? 1.826 -5.496 -4.128 1.00 84.12 95 ALA A O 1
ATOM 807 N N . LYS A 1 96 ? 3.744 -6.653 -4.101 1.00 89.19 96 LYS A N 1
ATOM 808 C CA . LYS A 1 96 ? 3.282 -7.646 -3.112 1.00 89.19 96 LYS A CA 1
ATOM 809 C C . LYS A 1 96 ? 3.022 -7.012 -1.747 1.00 89.19 96 LYS A C 1
ATOM 811 O O . LYS A 1 96 ? 1.983 -7.284 -1.149 1.00 89.19 96 LYS 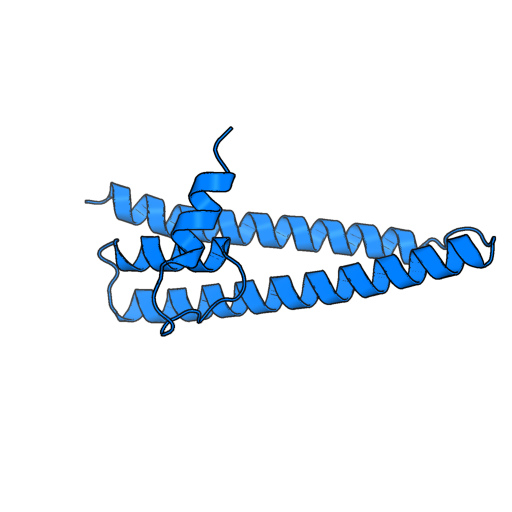A O 1
ATOM 816 N N . LYS A 1 97 ? 3.929 -6.157 -1.257 1.00 87.25 97 LYS A N 1
ATOM 817 C CA . LYS A 1 97 ? 3.747 -5.426 0.010 1.00 87.25 97 LYS A CA 1
ATOM 818 C C . LYS A 1 97 ? 2.510 -4.538 -0.035 1.00 87.25 97 LYS A C 1
ATOM 820 O O . LYS A 1 97 ? 1.742 -4.535 0.915 1.00 87.25 97 LYS A O 1
ATOM 825 N N . ILE A 1 98 ? 2.288 -3.845 -1.147 1.00 84.50 98 ILE A N 1
ATOM 826 C CA . ILE A 1 98 ? 1.105 -3.011 -1.361 1.00 84.50 98 ILE A CA 1
ATOM 827 C C . ILE A 1 98 ? -0.168 -3.867 -1.302 1.00 84.50 98 ILE A C 1
ATOM 829 O O . ILE A 1 98 ? -1.082 -3.569 -0.540 1.00 84.50 98 ILE A O 1
ATOM 833 N N . LYS A 1 99 ? -0.220 -4.989 -2.027 1.00 85.81 99 LYS A N 1
ATOM 834 C CA . LYS A 1 99 ? -1.372 -5.905 -1.954 1.00 85.81 99 LYS A CA 1
ATOM 835 C C . LYS A 1 99 ? -1.609 -6.440 -0.542 1.00 85.81 99 LYS A C 1
ATOM 837 O O . LYS A 1 99 ? -2.758 -6.543 -0.114 1.00 85.81 99 LYS A O 1
ATOM 842 N N . LYS A 1 100 ? -0.538 -6.770 0.184 1.00 88.50 100 LYS A N 1
ATOM 843 C CA . LYS A 1 100 ? -0.627 -7.225 1.573 1.00 88.50 100 LYS A CA 1
ATOM 844 C C . LYS A 1 100 ? -1.223 -6.137 2.466 1.00 88.50 100 LYS A C 1
ATOM 846 O O . LYS A 1 100 ? -2.213 -6.410 3.132 1.00 88.50 100 LYS A O 1
ATOM 851 N N . HIS A 1 101 ? -0.702 -4.912 2.392 1.00 84.50 101 HIS A N 1
ATOM 852 C CA . HIS A 1 101 ? -1.216 -3.756 3.132 1.00 84.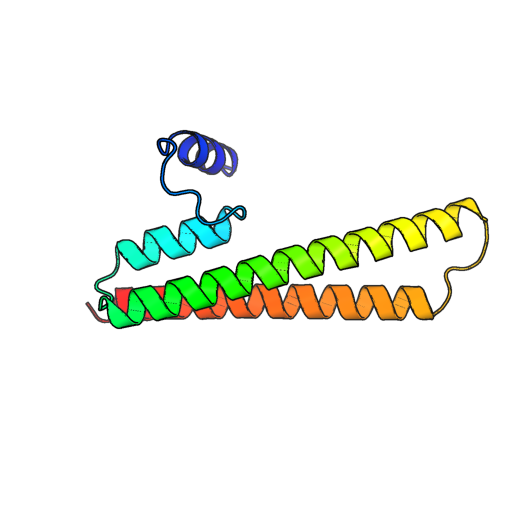50 101 HIS A CA 1
ATOM 853 C C . HIS A 1 101 ? -2.693 -3.503 2.837 1.00 84.50 101 HIS A C 1
ATOM 855 O O . HIS A 1 101 ? -3.480 -3.370 3.765 1.00 84.50 101 HIS A O 1
ATOM 861 N N . HIS A 1 102 ? -3.097 -3.542 1.566 1.00 83.62 102 HIS A N 1
ATOM 862 C CA . HIS A 1 102 ? -4.507 -3.442 1.190 1.00 83.62 102 HIS A CA 1
ATOM 863 C C . HIS A 1 102 ? -5.357 -4.543 1.838 1.00 83.62 102 HIS A C 1
ATOM 865 O O . HIS A 1 102 ? -6.417 -4.258 2.389 1.00 83.62 102 HIS A O 1
ATOM 871 N N . THR A 1 103 ? -4.891 -5.793 1.799 1.00 85.19 103 THR A N 1
ATOM 872 C CA . THR A 1 103 ? -5.614 -6.933 2.382 1.00 85.19 103 THR A CA 1
ATOM 873 C C . THR A 1 103 ? -5.720 -6.814 3.905 1.00 85.19 103 THR A C 1
ATOM 875 O O . THR A 1 103 ? -6.736 -7.185 4.482 1.00 85.19 103 THR A O 1
ATOM 878 N N . GLU A 1 104 ? -4.684 -6.300 4.572 1.00 86.81 104 GLU A N 1
ATOM 879 C CA . GLU A 1 104 ? -4.695 -6.059 6.018 1.00 86.81 104 GLU A CA 1
ATOM 880 C C . GLU A 1 104 ? -5.675 -4.944 6.403 1.00 86.81 104 GLU A C 1
ATOM 882 O O . GLU A 1 104 ? -6.443 -5.125 7.347 1.00 86.81 104 GLU A O 1
ATOM 887 N N . LEU A 1 105 ? -5.716 -3.847 5.637 1.00 84.69 105 LEU A N 1
ATOM 888 C CA . LEU A 1 105 ? -6.697 -2.772 5.818 1.00 84.69 105 LEU A CA 1
ATOM 889 C C . LEU A 1 105 ? -8.126 -3.282 5.596 1.00 84.69 105 LEU A C 1
ATOM 891 O O . LEU A 1 105 ? -8.990 -3.056 6.438 1.00 84.69 105 LEU A O 1
ATOM 895 N N . GLN A 1 106 ? -8.352 -4.056 4.530 1.00 84.00 106 GLN A N 1
ATOM 896 C CA . GLN A 1 106 ? -9.647 -4.683 4.257 1.00 84.00 106 GLN A CA 1
ATOM 897 C C . GLN A 1 106 ? -10.071 -5.603 5.406 1.00 84.00 106 GLN A C 1
ATOM 899 O O . GLN A 1 106 ? -11.209 -5.551 5.858 1.00 84.00 106 GLN A O 1
ATOM 904 N N . ARG A 1 107 ? -9.144 -6.419 5.925 1.00 86.75 107 ARG A N 1
ATOM 905 C CA . ARG A 1 107 ? -9.405 -7.304 7.068 1.00 86.75 107 ARG A CA 1
ATOM 906 C C . ARG A 1 107 ? -9.734 -6.547 8.347 1.00 86.75 107 ARG A C 1
ATOM 908 O O . ARG A 1 107 ? -10.512 -7.065 9.138 1.00 86.75 107 ARG A O 1
ATOM 915 N N . LYS A 1 108 ? -9.130 -5.380 8.594 1.00 83.31 108 LYS A N 1
ATOM 916 C CA . LYS A 1 108 ? -9.480 -4.550 9.759 1.00 83.31 108 LYS A CA 1
ATOM 917 C C . LYS A 1 108 ? -10.937 -4.095 9.683 1.00 83.31 108 LYS A C 1
ATOM 919 O O . LYS A 1 108 ? -11.648 -4.223 10.674 1.00 83.31 108 LYS A O 1
ATOM 924 N N . ILE A 1 109 ? -11.371 -3.627 8.513 1.00 83.38 109 ILE A N 1
ATOM 925 C CA . ILE A 1 109 ? -12.762 -3.220 8.271 1.00 83.38 109 ILE A CA 1
ATOM 926 C C . ILE A 1 109 ? -13.705 -4.418 8.428 1.00 83.38 109 ILE A C 1
ATOM 928 O O . ILE A 1 109 ? -14.673 -4.341 9.173 1.00 83.38 109 ILE A O 1
ATOM 932 N N . ASP A 1 110 ? -13.395 -5.538 7.773 1.00 81.75 110 ASP A N 1
ATOM 933 C CA . ASP A 1 110 ? -14.233 -6.744 7.768 1.00 81.75 110 ASP A CA 1
ATOM 934 C C . ASP A 1 110 ? -14.405 -7.346 9.172 1.00 81.75 110 ASP A C 1
ATOM 936 O O . ASP A 1 110 ? -15.515 -7.663 9.585 1.00 81.75 110 ASP A O 1
ATOM 940 N N . LYS A 1 111 ? -13.326 -7.405 9.966 1.00 80.88 111 LYS A N 1
ATOM 941 C CA . LYS A 1 111 ? -13.401 -7.835 11.371 1.00 80.88 111 LYS A CA 1
ATOM 942 C C . LYS A 1 111 ? -14.355 -6.974 12.187 1.00 80.88 111 LYS A C 1
ATOM 944 O O . LYS A 1 111 ? -15.150 -7.515 12.943 1.00 80.88 111 LYS A O 1
ATOM 949 N N . ARG A 1 112 ? -14.285 -5.652 12.021 1.00 76.81 112 ARG A N 1
ATOM 950 C CA . ARG A 1 112 ? -15.183 -4.738 12.729 1.00 76.81 112 ARG A CA 1
ATOM 951 C C . ARG A 1 112 ? -16.619 -4.809 12.231 1.00 76.81 112 ARG A C 1
ATOM 953 O O . ARG A 1 112 ? -17.525 -4.603 13.022 1.00 76.81 112 ARG A O 1
ATOM 960 N N . HIS A 1 113 ? -16.823 -5.150 10.963 1.00 67.31 113 HIS A N 1
ATOM 961 C CA . HIS A 1 113 ? -18.151 -5.410 10.422 1.00 67.31 113 HIS A CA 1
ATOM 962 C C . HIS A 1 113 ? -18.786 -6.696 10.984 1.00 67.31 113 HIS A C 1
ATOM 964 O O . HIS A 1 113 ? -20.001 -6.756 11.109 1.00 67.31 113 HIS A O 1
ATOM 970 N N . ILE A 1 114 ? -17.981 -7.710 11.333 1.00 65.06 114 ILE A N 1
ATOM 971 C CA . ILE A 1 114 ? -18.449 -9.002 11.877 1.00 65.06 114 ILE A CA 1
ATOM 972 C C . ILE A 1 114 ? -18.679 -8.966 13.402 1.00 65.06 114 ILE A C 1
ATOM 974 O O . ILE A 1 114 ? -19.426 -9.789 13.923 1.00 65.06 114 ILE A O 1
ATOM 978 N N . GLU A 1 115 ? -18.036 -8.053 14.137 1.00 55.97 115 GLU A N 1
ATOM 979 C CA . GLU A 1 115 ? -18.203 -7.920 15.599 1.00 55.97 115 GLU A CA 1
ATOM 980 C C . GLU A 1 115 ? -19.476 -7.150 16.031 1.00 55.97 115 GLU A C 1
ATOM 982 O O . GLU A 1 115 ? -19.648 -6.899 17.225 1.00 55.97 115 GLU A O 1
ATOM 987 N N . LEU A 1 116 ? -20.364 -6.804 15.088 1.00 47.44 116 LEU A N 1
ATOM 988 C CA . LEU A 1 116 ? -21.683 -6.182 15.301 1.00 47.44 116 LEU A CA 1
ATOM 989 C C . LEU A 1 116 ? -22.816 -7.185 15.042 1.00 47.44 116 LEU A C 1
ATOM 991 O O . LEU A 1 116 ? -23.795 -7.164 15.822 1.00 47.44 116 LEU A O 1
#

Sequence (116 aa):
MDYERLEFLAKKVPDGETKFTEPKVHELWMQAKQVDFSPEELVAFEEELRHFEHKLKKHADMTKEFEETVKDYKKSGKDIPLKVEKMDEKNRDYAKKIKKHHTELQRKIDKRHIEL

Solvent-accessible surface area (backbone atoms only — not comparable to full-atom values): 6803 Å² total; per-residue (Å²): 141,64,70,68,60,57,55,56,57,66,72,68,62,77,91,82,72,79,86,50,92,48,70,69,58,42,49,52,50,55,52,43,73,72,37,97,60,52,74,70,54,49,52,54,48,50,52,50,50,52,53,48,50,52,50,50,52,54,48,50,53,54,46,49,55,47,51,53,52,54,51,49,31,64,72,68,73,46,80,80,51,72,69,54,55,54,48,51,51,50,49,52,51,50,52,50,52,51,53,48,51,53,52,52,55,52,47,54,46,50,53,59,59,68,77,111

Organism: Lingula anatina (NCBI:txid7574)

Nearest PDB structures (foldseek):
  8jxi-assembly1_C  TM=8.341E-01  e=9.299E-05  Rattus norvegicus
  2fcw-assembly1_A  TM=8.997E-01  e=4.268E-04  Homo sapiens
  8jxh-assembly1_D  TM=8.461E-01  e=3.778E-04  Rattus norvegicus
  8jut-assembly1_D  TM=8.280E-01  e=3.344E-04  Rattus norvegicus

Mean predicted aligned error: 10.67 Å

Foldseek 3Di:
DPPVVLVVVVVPDPDDPCPDPDVLLVVLLVLLVVFPDDPVVNVVSSVLSVVLRVLVVVLVVLVVVLVVLVVVCVVVVHPDDVVSVVSVVVSVVSVVVSVVSSVVSVVVSVVRVVVD

pLDDT: mean 76.34, std 13.52, range [44.31, 89.19]